Protein AF-A0A183G757-F1 (afdb_monomer)

Radius of gyration: 29.63 Å; Cα contacts (8 Å, |Δi|>4): 51; chains: 1; bounding box: 45×38×85 Å

Secondary structure (DSSP, 8-state):
---HHHHHHHHHHHHHHH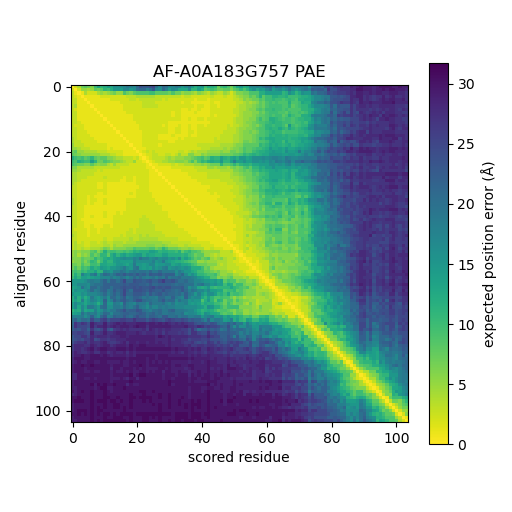HHHHS--HHHHHHHHHHHHHHHHHHHHHHHHHTHHHHHHHHSTTGGGHHHHHHHHHHHHHHHHHTT-----TT------TTSS---

Solvent-accessible surface area (backbone atoms only — not comparable to full-atom values): 6056 Å² total; per-residue (Å²): 111,88,46,71,66,36,52,49,31,49,49,53,23,52,52,34,45,55,50,22,74,77,44,82,44,73,64,36,48,51,53,22,53,52,32,48,53,49,24,53,50,42,46,52,51,34,47,48,62,72,42,37,72,59,49,52,50,48,70,39,97,63,13,85,54,42,64,60,47,67,70,44,56,62,55,58,57,49,54,62,57,64,70,65,74,68,78,62,48,102,84,67,55,84,82,84,62,86,84,71,82,79,73,132

Foldseek 3Di:
DCDPQLVVLVVQLVVLVVVCVVPVDPVSVVSNVVSVVSSVVVVVVVVCVVCVVLVVCLPDPCNVCVVVVVVCVVVVVVVVVVVPPQPADPVRDGDPDPVPPDDD

Nearest PDB structures (foldseek):
  6nz1-assembly1_B  TM=4.835E-01  e=7.451E+00  synthetic construct
  6o0i-assembly1_A  TM=3.989E-01  e=7.925E+00  synthetic construct

Mean predicted aligned error: 15.37 Å

pLDDT: mean 78.27, std 19.24, range [41.03, 98.31]

Sequence (104 aa):
LCTDDVKAKVREKKSLYHVFLGDETAENWQKYQNAKKAAKKAVAIAKATHYSDVNEKLGAHDGERYPYRLAKDPHRQNEDIEKFFSINDEDGHLLTDRKKALKQ

Organism: Heligmosomoides polygyrus (NCBI:txid6339)

Structure (mmCIF, N/CA/C/O backbone):
data_AF-A0A183G757-F1
#
_entry.id   AF-A0A183G757-F1
#
loop_
_atom_site.group_PDB
_atom_site.id
_atom_site.type_symbol
_atom_site.label_atom_id
_atom_site.label_alt_id
_atom_site.label_comp_id
_atom_site.label_asym_id
_atom_site.label_entity_id
_atom_site.label_seq_id
_atom_site.pdbx_PDB_ins_code
_atom_site.Cartn_x
_atom_site.Cartn_y
_atom_site.Cartn_z
_atom_site.occupancy
_atom_site.B_iso_or_equiv
_atom_site.auth_seq_id
_atom_site.auth_comp_id
_atom_site.auth_asym_id
_atom_site.auth_atom_id
_atom_site.pdbx_PDB_model_num
ATOM 1 N N . LEU A 1 1 ? -0.136 -2.613 -11.694 1.00 70.25 1 LEU A N 1
ATOM 2 C CA . LEU A 1 1 ? 0.130 -2.225 -10.282 1.00 70.25 1 LEU A CA 1
ATOM 3 C C . LEU A 1 1 ? -0.888 -2.753 -9.262 1.00 70.25 1 LEU A C 1
ATOM 5 O O . LEU A 1 1 ? -0.491 -3.052 -8.145 1.00 70.25 1 LEU A O 1
ATOM 9 N N . CYS A 1 2 ? -2.191 -2.793 -9.573 1.00 74.31 2 CYS A N 1
ATOM 10 C CA . CYS A 1 2 ? -3.225 -3.192 -8.609 1.00 74.31 2 CYS A CA 1
ATOM 11 C C . CYS A 1 2 ? -3.409 -4.720 -8.601 1.00 74.31 2 CYS A C 1
ATOM 13 O O . CYS A 1 2 ? -4.221 -5.249 -9.358 1.00 74.31 2 CYS A O 1
ATOM 15 N N . THR A 1 3 ? -2.618 -5.414 -7.780 1.00 91.38 3 THR A N 1
ATOM 16 C CA . THR A 1 3 ? -2.745 -6.862 -7.543 1.00 91.38 3 THR A CA 1
ATOM 17 C C . THR A 1 3 ? -3.941 -7.162 -6.637 1.00 91.38 3 THR A C 1
ATOM 19 O O . THR A 1 3 ? -4.428 -6.278 -5.925 1.00 91.38 3 THR A O 1
ATOM 22 N N . ASP A 1 4 ? -4.420 -8.406 -6.634 1.00 95.38 4 ASP A N 1
ATOM 23 C CA . ASP A 1 4 ? -5.540 -8.795 -5.768 1.00 95.38 4 ASP A CA 1
ATOM 24 C C . ASP A 1 4 ? -5.187 -8.694 -4.279 1.00 95.38 4 ASP A C 1
ATOM 26 O O . ASP A 1 4 ? -6.022 -8.255 -3.491 1.00 95.38 4 ASP A O 1
ATOM 30 N N . ASP A 1 5 ? -3.926 -8.942 -3.912 1.00 93.81 5 ASP A N 1
ATOM 31 C CA . ASP A 1 5 ? -3.411 -8.686 -2.561 1.00 93.81 5 ASP A CA 1
ATOM 32 C C . ASP A 1 5 ? -3.527 -7.199 -2.172 1.00 93.81 5 ASP A C 1
ATOM 34 O O . ASP A 1 5 ? -4.075 -6.861 -1.120 1.00 93.81 5 ASP A O 1
ATOM 38 N N . VAL A 1 6 ? -3.128 -6.278 -3.061 1.00 96.69 6 VAL A N 1
ATOM 39 C CA . VAL A 1 6 ? -3.281 -4.832 -2.825 1.00 96.69 6 VAL A CA 1
ATOM 40 C C . VAL A 1 6 ? -4.753 -4.461 -2.638 1.00 96.69 6 VAL A C 1
ATOM 42 O O . VAL A 1 6 ? -5.085 -3.705 -1.720 1.00 96.69 6 VAL A O 1
ATOM 45 N N . LYS A 1 7 ? -5.657 -4.997 -3.468 1.00 96.88 7 LYS A N 1
ATOM 46 C CA . LYS A 1 7 ? -7.103 -4.749 -3.335 1.00 96.88 7 LYS A CA 1
ATOM 47 C C . LYS A 1 7 ? -7.636 -5.279 -2.006 1.00 96.88 7 LYS A C 1
ATOM 49 O O . LYS A 1 7 ? -8.379 -4.560 -1.334 1.00 96.88 7 LYS A O 1
ATOM 54 N N . ALA A 1 8 ? -7.247 -6.491 -1.615 1.00 97.94 8 ALA A N 1
ATOM 55 C CA . ALA A 1 8 ? -7.656 -7.115 -0.362 1.00 97.94 8 ALA A CA 1
ATOM 56 C C . ALA A 1 8 ? -7.207 -6.278 0.844 1.00 97.94 8 ALA A C 1
ATOM 58 O O . ALA A 1 8 ? -8.042 -5.882 1.657 1.00 97.94 8 ALA A O 1
ATOM 59 N N . LYS A 1 9 ? -5.928 -5.887 0.905 1.00 97.75 9 LYS A N 1
ATOM 60 C CA . LYS A 1 9 ? -5.393 -5.071 2.008 1.00 97.75 9 LYS A CA 1
ATOM 61 C C . LYS A 1 9 ? -6.003 -3.676 2.082 1.00 97.75 9 LYS A C 1
ATOM 63 O O . LYS A 1 9 ? -6.247 -3.163 3.175 1.00 97.75 9 LYS A O 1
ATOM 68 N N . VAL A 1 10 ? -6.301 -3.050 0.944 1.00 97.56 10 VAL A N 1
ATOM 69 C CA . VAL A 1 10 ? -6.987 -1.748 0.925 1.00 97.56 10 VAL A CA 1
ATOM 70 C C . VAL A 1 10 ? -8.433 -1.866 1.419 1.00 97.56 10 VAL A C 1
ATOM 72 O O . VAL A 1 10 ? -8.885 -0.982 2.153 1.00 97.56 10 VAL A O 1
ATOM 75 N N . ARG A 1 11 ? -9.150 -2.937 1.051 1.00 98.06 11 ARG A N 1
ATOM 76 C CA . ARG A 1 11 ? -10.512 -3.214 1.540 1.00 98.06 11 ARG A CA 1
ATOM 77 C C . ARG A 1 11 ? -10.524 -3.497 3.040 1.00 98.06 11 ARG A C 1
ATOM 79 O O . ARG A 1 11 ? -11.294 -2.863 3.751 1.00 98.06 11 ARG A O 1
ATOM 86 N N . GLU A 1 12 ? -9.624 -4.349 3.521 1.00 98.06 12 GLU A N 1
ATOM 87 C CA . GLU A 1 12 ? -9.445 -4.664 4.945 1.00 98.06 12 GLU A CA 1
ATOM 88 C C . GLU A 1 12 ? -9.170 -3.394 5.767 1.00 98.06 12 GLU A C 1
ATOM 90 O O . GLU A 1 12 ? -9.876 -3.097 6.731 1.00 98.06 12 GLU A O 1
ATOM 95 N N . LYS A 1 13 ? -8.226 -2.558 5.313 1.00 98.12 13 LYS A N 1
ATOM 96 C CA . LYS A 1 13 ? -7.952 -1.244 5.914 1.00 98.12 13 LYS A CA 1
ATOM 97 C C . LYS A 1 13 ? -9.200 -0.357 5.971 1.00 98.12 13 LYS A C 1
ATOM 99 O O . LYS A 1 13 ? -9.414 0.320 6.973 1.00 98.12 13 LYS A O 1
ATOM 104 N N . LYS A 1 14 ? -9.983 -0.283 4.886 1.00 98.06 14 LYS A N 1
ATOM 105 C CA . LYS A 1 14 ? -11.221 0.518 4.849 1.00 98.06 14 LYS A CA 1
ATOM 106 C C . LYS A 1 14 ? -12.262 -0.027 5.826 1.00 98.06 14 LYS A C 1
ATOM 108 O O . LYS A 1 14 ? -12.831 0.756 6.573 1.00 98.06 14 LYS A O 1
ATOM 113 N N . SER A 1 15 ? -12.456 -1.343 5.863 1.00 98.12 15 SER A N 1
ATOM 114 C CA . SER A 1 15 ? -13.388 -1.997 6.785 1.00 98.12 15 SER A CA 1
ATOM 115 C C . SER A 1 15 ? -13.052 -1.680 8.241 1.00 98.12 15 SER A C 1
ATOM 117 O O . SER A 1 15 ? -13.919 -1.252 8.993 1.00 98.12 15 SER A O 1
ATOM 119 N N . LEU A 1 16 ? -11.782 -1.811 8.632 1.00 97.94 16 LEU A N 1
ATOM 120 C CA . LEU A 1 16 ? -11.346 -1.537 10.004 1.00 97.94 16 LEU A CA 1
ATOM 121 C C . LEU A 1 16 ? -11.423 -0.055 10.374 1.00 97.94 16 LEU A C 1
ATOM 123 O O . LEU A 1 16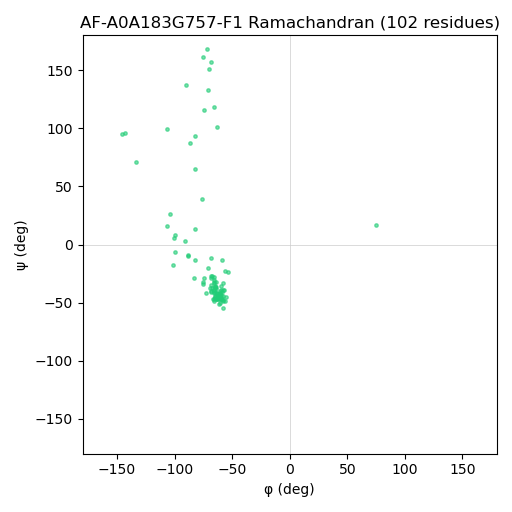 ? -11.640 0.270 11.535 1.00 97.94 16 LEU A O 1
ATOM 127 N N . TYR A 1 17 ? -11.287 0.843 9.397 1.00 96.81 17 TYR A N 1
ATOM 128 C CA . TYR A 1 17 ? -11.532 2.264 9.628 1.00 96.81 17 TYR A CA 1
ATOM 129 C C . TYR A 1 17 ? -13.007 2.538 9.944 1.00 96.81 17 TYR A C 1
ATOM 131 O O . TYR A 1 17 ? -13.291 3.302 10.856 1.00 96.81 17 TYR A O 1
ATOM 139 N N . HIS A 1 18 ? -13.941 1.881 9.249 1.00 97.50 18 HIS A N 1
ATOM 140 C CA . HIS A 1 18 ? -15.369 1.997 9.561 1.00 97.50 18 HIS A CA 1
ATOM 141 C C . HIS A 1 18 ? -15.723 1.411 10.931 1.00 97.50 18 HIS A C 1
ATOM 143 O O . HIS A 1 18 ? -16.505 2.020 11.650 1.00 97.50 18 HIS A O 1
ATOM 149 N N . VAL A 1 19 ? -15.122 0.279 11.315 1.00 97.00 19 VAL A N 1
ATOM 150 C CA . VAL A 1 19 ? -15.289 -0.290 12.666 1.00 97.00 19 VAL A CA 1
ATOM 151 C C . VAL A 1 19 ? -14.774 0.680 13.730 1.00 97.00 19 VAL A C 1
ATOM 153 O O . VAL A 1 19 ? -15.487 0.962 14.682 1.00 97.00 19 VAL A O 1
ATOM 156 N N . PHE A 1 20 ? -13.581 1.247 13.535 1.00 95.38 20 PHE A N 1
ATOM 157 C CA . PHE A 1 20 ? -13.020 2.247 14.447 1.00 95.38 20 PHE A CA 1
ATOM 158 C C . PHE A 1 20 ? -13.907 3.495 14.584 1.00 95.38 20 PHE A C 1
ATOM 160 O O . PHE A 1 20 ? -14.055 4.001 15.684 1.00 95.38 20 PHE A O 1
ATOM 167 N N . LEU A 1 21 ? -14.526 3.969 13.498 1.00 94.62 21 LEU A N 1
ATOM 168 C CA . LEU A 1 21 ? -15.453 5.108 13.557 1.00 94.62 21 LEU A CA 1
ATOM 169 C C . LEU A 1 21 ? -16.760 4.796 14.304 1.00 94.62 21 LEU A C 1
ATOM 171 O O . L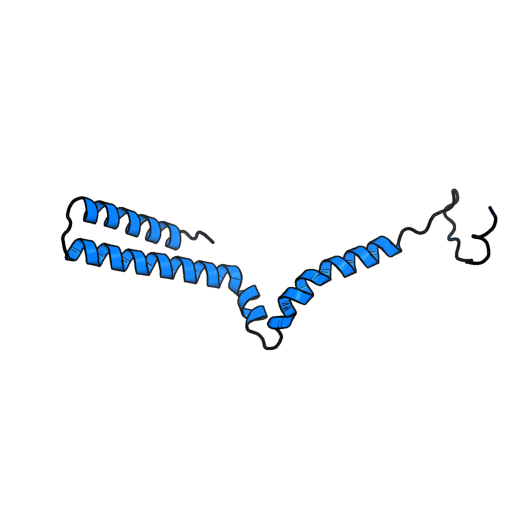EU A 1 21 ? -17.397 5.715 14.806 1.00 94.62 21 LEU A O 1
ATOM 175 N N . GLY A 1 22 ? -17.190 3.532 14.327 1.00 95.31 22 GLY A N 1
ATOM 176 C CA . GLY A 1 22 ? -18.367 3.107 15.089 1.00 95.31 22 GLY A CA 1
ATOM 177 C C . GLY A 1 22 ? -18.064 2.840 16.565 1.00 95.31 22 GLY A C 1
ATOM 178 O O . GLY A 1 22 ? -18.942 3.005 17.405 1.00 95.31 22 GLY A O 1
ATOM 179 N N . ASP A 1 23 ? -16.832 2.432 16.867 1.00 91.69 23 ASP A N 1
ATOM 180 C CA . ASP A 1 23 ? -16.362 2.084 18.204 1.00 91.69 23 ASP A CA 1
ATOM 181 C C . ASP A 1 23 ? -14.882 2.481 18.357 1.00 91.69 23 ASP A C 1
ATOM 183 O O . ASP A 1 23 ? -13.970 1.744 17.957 1.00 91.69 23 ASP A O 1
ATOM 187 N N . GLU A 1 24 ? -14.641 3.671 18.920 1.00 92.69 24 GLU A N 1
ATOM 188 C CA . GLU A 1 24 ? -13.324 4.326 19.025 1.00 92.69 24 GLU A CA 1
ATOM 189 C C . GLU A 1 24 ? -12.418 3.720 20.118 1.00 92.69 24 GLU A C 1
ATOM 191 O O . GLU A 1 24 ? -11.679 4.411 20.822 1.00 92.69 24 GLU A O 1
ATOM 196 N N . THR A 1 25 ? -12.437 2.399 20.274 1.00 96.50 25 THR A N 1
ATOM 197 C CA . THR A 1 25 ? -11.554 1.703 21.214 1.00 96.50 25 THR A CA 1
ATOM 198 C C . THR A 1 25 ? -10.096 1.724 20.753 1.00 96.50 25 THR A C 1
ATOM 200 O O . THR A 1 25 ? -9.771 1.709 19.559 1.00 96.50 25 THR A O 1
ATOM 203 N N . ALA A 1 26 ? -9.178 1.678 21.724 1.00 95.75 26 ALA A N 1
ATOM 204 C CA . ALA A 1 26 ? -7.742 1.582 21.462 1.00 95.75 26 ALA A CA 1
ATOM 205 C C . ALA A 1 26 ? -7.376 0.332 20.637 1.00 95.75 26 ALA A C 1
ATOM 207 O O . ALA A 1 26 ? -6.475 0.375 19.797 1.00 95.75 26 ALA A O 1
ATOM 208 N N . GLU A 1 27 ? -8.108 -0.769 20.830 1.00 97.06 27 GLU A N 1
ATOM 209 C CA . GLU A 1 27 ? -7.925 -2.000 20.064 1.00 97.06 27 GLU A CA 1
ATOM 210 C C . GLU A 1 27 ? -8.311 -1.811 18.588 1.00 97.06 27 GLU A C 1
ATOM 212 O O . GLU A 1 27 ? -7.537 -2.167 17.692 1.00 97.06 27 GLU A O 1
ATOM 217 N N . ASN A 1 28 ? -9.466 -1.196 18.311 1.00 95.62 28 ASN A N 1
ATOM 218 C CA . ASN A 1 28 ? -9.910 -0.917 16.943 1.00 95.62 28 ASN A CA 1
ATOM 219 C C . ASN A 1 28 ? -8.961 0.055 16.232 1.00 95.62 28 ASN A C 1
ATOM 221 O O . ASN A 1 28 ? -8.613 -0.153 15.063 1.00 95.62 28 ASN A O 1
ATOM 225 N N . TRP A 1 29 ? -8.453 1.056 16.956 1.00 95.75 29 TRP A N 1
ATOM 226 C CA . TRP A 1 29 ? -7.415 1.950 16.450 1.00 95.75 29 TRP A CA 1
ATOM 227 C C . TRP A 1 29 ? -6.141 1.192 16.055 1.00 95.75 29 TRP A C 1
ATOM 229 O O . TRP A 1 29 ? -5.603 1.387 14.958 1.00 95.75 29 TRP A O 1
ATOM 239 N N . GLN A 1 30 ? -5.672 0.283 16.913 1.00 98.00 30 GLN A N 1
ATOM 240 C CA . GLN A 1 30 ? -4.473 -0.509 16.649 1.00 98.00 30 GLN A CA 1
ATOM 241 C C . GLN A 1 30 ? -4.661 -1.458 15.456 1.00 98.00 30 GLN A C 1
ATOM 243 O O . GLN A 1 30 ? -3.780 -1.541 14.592 1.00 98.00 30 GLN A O 1
ATOM 248 N N . LYS A 1 31 ? -5.824 -2.113 15.346 1.00 97.75 31 LYS A N 1
ATOM 249 C CA . LYS A 1 31 ? -6.188 -2.953 14.190 1.00 97.75 31 LYS A CA 1
ATOM 250 C C . LYS A 1 31 ? -6.148 -2.155 12.885 1.00 97.75 31 LYS A C 1
ATOM 252 O O . LYS A 1 31 ? -5.494 -2.574 11.926 1.00 97.75 31 LYS A O 1
ATOM 257 N N . TYR A 1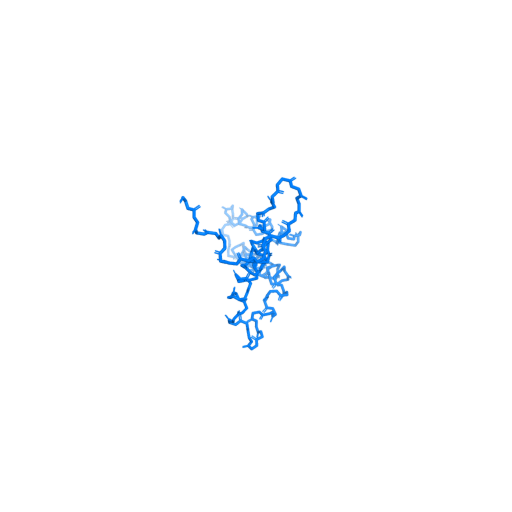 32 ? -6.763 -0.971 12.854 1.00 98.00 32 TYR A N 1
ATOM 258 C CA . TYR A 1 32 ? -6.723 -0.088 11.687 1.00 98.00 32 TYR A CA 1
ATOM 259 C C . TYR A 1 32 ? -5.291 0.331 11.315 1.00 98.00 32 TYR A C 1
ATOM 261 O O . TYR A 1 32 ? -4.911 0.264 10.142 1.00 98.00 32 TYR A O 1
ATOM 269 N N . GLN A 1 33 ? -4.469 0.728 12.291 1.00 98.06 33 GLN A N 1
ATOM 270 C CA . GLN A 1 33 ? -3.074 1.118 12.047 1.00 98.06 33 GLN A CA 1
ATOM 271 C C . GLN A 1 33 ? -2.252 -0.020 11.438 1.00 98.06 33 GLN A C 1
ATOM 273 O O . GLN A 1 33 ? -1.494 0.200 10.486 1.00 98.06 33 GLN A O 1
ATOM 278 N N . ASN A 1 34 ? -2.431 -1.242 11.935 1.00 98.12 34 ASN A N 1
ATOM 279 C CA . ASN A 1 34 ? -1.764 -2.423 11.396 1.00 98.12 34 ASN A CA 1
ATOM 280 C C . ASN A 1 34 ? -2.193 -2.698 9.948 1.00 98.12 34 ASN A C 1
ATOM 282 O O . ASN A 1 34 ? -1.338 -2.845 9.071 1.00 98.12 34 ASN A O 1
ATOM 286 N N . ALA A 1 35 ? -3.495 -2.656 9.656 1.00 98.25 35 ALA A N 1
ATOM 287 C CA . ALA A 1 35 ? -4.003 -2.832 8.296 1.00 98.25 35 ALA A CA 1
ATOM 288 C C . ALA A 1 35 ? -3.548 -1.714 7.341 1.00 98.25 35 ALA A C 1
ATOM 290 O O . ALA A 1 35 ? -3.212 -1.970 6.183 1.00 98.25 35 ALA A O 1
ATOM 291 N N . LYS A 1 36 ? -3.450 -0.468 7.820 1.00 97.94 36 LYS A N 1
ATOM 292 C CA . LYS A 1 36 ? -2.906 0.664 7.053 1.00 97.94 36 LYS A CA 1
ATOM 293 C C . LYS A 1 36 ? -1.440 0.440 6.679 1.00 97.94 36 LYS A C 1
ATOM 295 O O . LYS A 1 36 ? -1.069 0.669 5.524 1.00 97.94 36 LYS A O 1
ATOM 300 N N . LYS A 1 37 ? -0.613 -0.023 7.622 1.00 98.31 37 LYS A N 1
ATOM 301 C CA . LYS A 1 37 ? 0.794 -0.380 7.364 1.00 98.31 37 LYS A CA 1
ATOM 302 C C . LYS A 1 37 ? 0.896 -1.533 6.362 1.00 98.31 37 LYS A C 1
ATOM 304 O O . LYS A 1 37 ? 1.673 -1.431 5.413 1.00 98.31 37 LYS A O 1
ATOM 309 N N . ALA A 1 38 ? 0.078 -2.574 6.522 1.00 97.88 38 ALA A N 1
ATOM 310 C CA . ALA A 1 38 ? 0.039 -3.718 5.612 1.00 97.88 38 ALA A CA 1
ATOM 311 C C . ALA A 1 38 ? -0.338 -3.307 4.180 1.00 97.88 38 ALA A C 1
ATOM 313 O O . ALA A 1 38 ? 0.374 -3.651 3.241 1.00 97.88 38 ALA A O 1
ATOM 314 N N . ALA A 1 39 ? -1.382 -2.490 4.007 1.00 98.12 39 ALA A N 1
ATOM 315 C CA . ALA A 1 39 ? -1.779 -1.976 2.696 1.00 98.12 39 ALA A CA 1
ATOM 316 C C . ALA A 1 39 ? -0.669 -1.140 2.039 1.00 98.12 39 ALA A C 1
ATOM 318 O 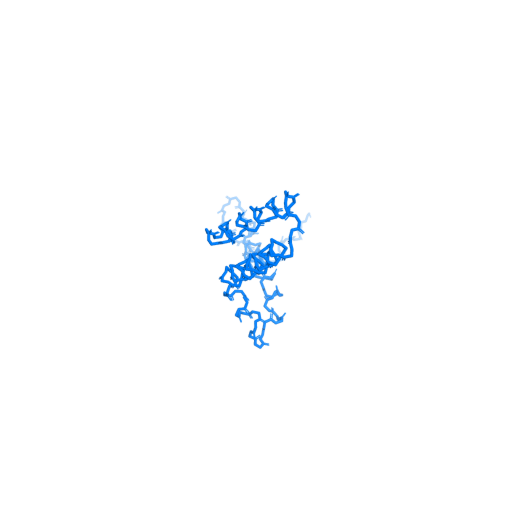O . ALA A 1 39 ? -0.393 -1.299 0.851 1.00 98.12 39 ALA A O 1
ATOM 319 N N . LYS A 1 40 ? 0.018 -0.282 2.809 1.00 97.38 40 LYS A N 1
ATOM 320 C CA . LYS A 1 40 ? 1.155 0.499 2.296 1.00 97.38 40 LYS A CA 1
ATOM 321 C C . LYS A 1 40 ? 2.305 -0.410 1.847 1.00 97.38 40 LYS A C 1
ATOM 323 O O . LYS A 1 40 ? 2.876 -0.173 0.784 1.00 97.38 40 LYS A O 1
ATOM 328 N N . LYS A 1 41 ? 2.613 -1.457 2.621 1.00 97.19 41 LYS A N 1
ATOM 329 C CA . LYS A 1 41 ? 3.641 -2.452 2.280 1.00 97.19 41 LYS A CA 1
ATOM 330 C C . LYS A 1 41 ? 3.279 -3.219 1.006 1.00 97.19 41 LYS A C 1
ATOM 332 O O . LYS A 1 41 ? 4.113 -3.301 0.113 1.00 97.19 41 LYS A O 1
ATOM 337 N N . ALA A 1 42 ? 2.043 -3.702 0.887 1.00 96.69 42 ALA A N 1
ATOM 338 C CA . ALA A 1 42 ? 1.563 -4.404 -0.305 1.00 96.69 42 ALA A CA 1
ATOM 339 C C . ALA A 1 42 ? 1.682 -3.533 -1.567 1.00 96.69 42 ALA A C 1
ATOM 341 O O . ALA A 1 42 ? 2.190 -3.982 -2.592 1.00 96.69 42 ALA A O 1
ATOM 342 N N . VAL A 1 43 ? 1.299 -2.252 -1.483 1.00 95.94 43 VAL A N 1
ATOM 343 C CA . VAL A 1 43 ? 1.450 -1.304 -2.601 1.00 95.94 43 VAL A CA 1
ATOM 344 C C . VAL A 1 43 ? 2.919 -1.087 -2.964 1.00 95.94 43 VAL A C 1
ATOM 346 O O . VAL A 1 43 ? 3.245 -1.037 -4.148 1.00 95.94 43 VAL A O 1
ATOM 349 N N . ALA A 1 44 ? 3.805 -0.950 -1.973 1.00 94.12 44 ALA A N 1
ATOM 350 C CA . ALA A 1 44 ? 5.237 -0.791 -2.217 1.00 94.12 44 ALA A CA 1
ATOM 351 C C . ALA A 1 44 ? 5.834 -2.023 -2.915 1.00 94.12 44 ALA A C 1
ATOM 353 O O . ALA A 1 44 ? 6.541 -1.865 -3.906 1.00 94.12 44 ALA A O 1
ATOM 354 N N . ILE A 1 45 ? 5.485 -3.232 -2.462 1.00 92.31 45 ILE A N 1
ATOM 355 C CA . ILE A 1 45 ? 5.909 -4.492 -3.089 1.00 92.31 45 ILE A CA 1
ATOM 356 C C . ILE A 1 45 ? 5.387 -4.571 -4.524 1.00 92.31 45 ILE A C 1
ATOM 358 O O . ILE A 1 45 ? 6.174 -4.749 -5.443 1.00 92.31 45 ILE A O 1
ATOM 362 N N . ALA A 1 46 ? 4.090 -4.348 -4.748 1.00 94.44 46 ALA A N 1
ATOM 363 C CA . ALA A 1 46 ? 3.510 -4.408 -6.088 1.00 94.44 46 ALA A CA 1
ATOM 364 C C . ALA A 1 46 ? 4.147 -3.392 -7.054 1.00 94.44 46 ALA A C 1
ATOM 366 O O . ALA A 1 46 ? 4.321 -3.687 -8.237 1.00 94.44 46 ALA A O 1
ATOM 367 N N . LYS A 1 47 ? 4.517 -2.203 -6.558 1.00 92.06 47 LYS A N 1
ATOM 368 C CA . LYS A 1 47 ? 5.282 -1.209 -7.322 1.00 92.06 47 LYS A CA 1
ATOM 369 C C . LYS A 1 47 ? 6.690 -1.693 -7.647 1.00 92.06 47 LYS A C 1
ATOM 371 O O . LYS A 1 47 ? 7.092 -1.600 -8.802 1.00 92.06 47 LYS A O 1
ATOM 376 N N . ALA A 1 48 ? 7.406 -2.213 -6.654 1.00 89.06 48 ALA A N 1
ATOM 377 C CA . ALA A 1 48 ? 8.757 -2.732 -6.828 1.00 89.06 48 ALA A CA 1
ATOM 378 C C . ALA A 1 48 ? 8.789 -3.903 -7.819 1.00 89.06 48 ALA A C 1
ATOM 380 O O . ALA A 1 48 ? 9.637 -3.920 -8.699 1.00 89.06 48 ALA A O 1
ATOM 381 N N . THR A 1 49 ? 7.827 -4.826 -7.740 1.00 90.19 49 THR A N 1
ATOM 382 C CA . THR A 1 49 ? 7.701 -5.949 -8.677 1.00 90.19 49 THR A CA 1
ATOM 383 C C . THR A 1 49 ? 7.379 -5.475 -10.093 1.00 90.19 49 THR A C 1
ATOM 385 O O . THR A 1 49 ? 8.003 -5.936 -11.044 1.00 90.19 49 THR A O 1
ATOM 388 N N . HIS A 1 50 ? 6.430 -4.544 -10.252 1.00 90.25 50 HIS A N 1
ATOM 389 C CA . HIS A 1 50 ? 6.022 -4.056 -11.574 1.00 90.25 50 HIS A CA 1
ATOM 390 C C . HIS A 1 50 ? 7.138 -3.306 -12.305 1.00 90.25 50 HIS A C 1
ATOM 392 O O . HIS A 1 50 ? 7.254 -3.427 -13.519 1.00 90.25 50 HIS A O 1
ATOM 398 N N . TYR A 1 51 ? 7.950 -2.556 -11.563 1.00 86.25 51 TYR A N 1
ATOM 399 C CA . TYR A 1 51 ? 9.090 -1.817 -12.095 1.00 86.25 51 TYR A CA 1
ATOM 400 C C . TYR A 1 51 ? 10.422 -2.497 -11.770 1.00 86.25 51 TYR A C 1
ATOM 402 O O . TYR A 1 51 ? 11.428 -1.810 -11.676 1.00 86.25 51 TYR A O 1
ATOM 410 N N . SER A 1 52 ? 10.447 -3.817 -11.570 1.00 87.25 52 SER A N 1
ATOM 411 C CA . SER A 1 52 ? 11.661 -4.539 -11.154 1.00 87.25 52 SER A CA 1
ATOM 412 C C . SER A 1 52 ? 12.811 -4.343 -12.141 1.00 87.25 52 SER A C 1
ATOM 414 O O . SER A 1 52 ? 13.837 -3.806 -11.747 1.00 87.25 52 SER A O 1
ATOM 416 N N . ASP A 1 53 ? 12.599 -4.630 -13.427 1.00 82.12 53 ASP A N 1
ATOM 417 C CA . ASP A 1 53 ? 13.601 -4.444 -14.494 1.00 82.12 53 ASP A CA 1
ATOM 418 C C . ASP A 1 53 ? 14.086 -2.986 -14.614 1.00 82.12 53 ASP A C 1
ATOM 420 O O . ASP A 1 53 ? 15.277 -2.707 -14.746 1.00 82.12 53 ASP A O 1
ATOM 424 N N . VAL A 1 54 ? 13.168 -2.022 -14.502 1.00 81.19 54 VAL A N 1
ATOM 425 C CA . VAL A 1 54 ? 13.519 -0.594 -14.532 1.00 81.19 54 VAL A CA 1
ATOM 426 C C . VAL A 1 54 ? 14.313 -0.199 -13.282 1.00 81.19 54 VAL A C 1
ATOM 428 O O . VAL A 1 54 ? 15.295 0.529 -13.391 1.00 81.19 54 VAL A O 1
ATOM 431 N N . ASN A 1 55 ? 13.934 -0.694 -12.103 1.00 78.19 55 ASN A N 1
ATOM 432 C CA . ASN A 1 55 ? 14.638 -0.439 -10.846 1.00 78.19 55 ASN A CA 1
ATOM 433 C C . ASN A 1 55 ? 16.024 -1.093 -10.827 1.00 78.19 55 ASN A C 1
ATOM 435 O O . ASN A 1 55 ? 16.959 -0.492 -10.312 1.00 78.19 55 ASN A O 1
ATOM 439 N N . GLU A 1 56 ? 16.176 -2.286 -11.402 1.00 82.81 56 GLU A N 1
ATOM 440 C CA . GLU A 1 56 ? 17.469 -2.959 -11.557 1.00 82.81 56 GLU A CA 1
ATOM 441 C C . GLU A 1 56 ? 18.399 -2.153 -12.467 1.00 82.81 56 GLU A C 1
ATOM 443 O O . GLU A 1 56 ? 19.540 -1.871 -12.098 1.00 82.81 56 GLU A O 1
ATOM 448 N N . LYS A 1 57 ? 17.896 -1.687 -13.617 1.00 79.75 57 LYS A N 1
ATOM 449 C CA . LYS A 1 57 ? 18.659 -0.836 -14.545 1.00 79.75 57 LYS A CA 1
ATOM 450 C C . LYS A 1 57 ? 19.019 0.521 -13.942 1.00 79.75 57 LYS A C 1
ATOM 452 O O . LYS A 1 57 ? 20.108 1.022 -14.206 1.00 79.75 57 LYS A O 1
ATOM 457 N N . LEU A 1 58 ? 18.141 1.099 -13.121 1.00 78.12 58 LEU A N 1
ATOM 458 C CA . LEU A 1 58 ? 18.407 2.339 -12.384 1.00 78.12 58 LEU A CA 1
ATOM 459 C C . LEU A 1 58 ? 19.363 2.144 -11.196 1.00 78.12 58 LEU A C 1
ATOM 461 O O . LEU A 1 58 ? 20.069 3.081 -10.839 1.00 78.12 58 LEU A O 1
ATOM 465 N N . GLY A 1 59 ? 19.391 0.959 -10.584 1.00 74.44 59 GLY A N 1
ATOM 466 C CA . GLY A 1 59 ? 20.297 0.619 -9.483 1.00 74.44 59 GLY A CA 1
ATOM 467 C C . GLY A 1 59 ? 21.699 0.192 -9.932 1.00 74.44 59 GLY A C 1
ATOM 468 O O . GLY A 1 59 ? 22.606 0.112 -9.105 1.00 74.44 59 GLY A O 1
ATOM 469 N N . ALA A 1 60 ? 21.893 -0.086 -11.223 1.00 79.50 60 ALA A N 1
ATOM 470 C CA . ALA A 1 60 ? 23.203 -0.365 -11.799 1.00 79.50 60 ALA A CA 1
ATOM 471 C C . ALA A 1 60 ? 24.092 0.893 -11.811 1.00 79.50 60 ALA A C 1
ATOM 473 O O . ALA A 1 60 ? 23.601 2.017 -11.849 1.00 79.50 60 ALA A O 1
ATOM 474 N N . HIS A 1 61 ? 25.417 0.710 -11.861 1.00 75.56 61 HIS A N 1
ATOM 475 C CA . HIS A 1 61 ? 26.410 1.801 -11.876 1.00 75.56 61 HIS A CA 1
ATOM 476 C C . HIS A 1 61 ? 26.172 2.855 -12.982 1.00 75.56 61 HIS A C 1
ATOM 478 O O . HIS A 1 61 ? 26.600 3.997 -12.870 1.00 75.56 61 HIS A O 1
ATOM 484 N N . ASP A 1 62 ? 25.480 2.484 -14.059 1.00 70.19 62 ASP A N 1
ATOM 485 C CA . ASP A 1 62 ? 25.150 3.360 -15.189 1.00 70.19 62 ASP A CA 1
ATOM 486 C C . ASP A 1 62 ? 23.658 3.769 -15.225 1.00 70.19 62 ASP A C 1
ATOM 488 O O . ASP A 1 62 ? 23.127 4.244 -16.236 1.00 70.19 62 ASP A O 1
ATOM 492 N N . GLY A 1 63 ? 22.958 3.566 -14.107 1.00 72.81 63 GLY A N 1
ATOM 493 C CA . GLY A 1 63 ? 21.539 3.851 -13.933 1.00 72.81 63 GLY A CA 1
ATOM 494 C C . GLY A 1 63 ? 21.201 5.337 -14.001 1.00 72.81 63 GLY A C 1
ATOM 495 O O . GLY A 1 63 ? 20.137 5.694 -14.494 1.00 72.81 63 GLY A O 1
ATOM 496 N N . GLU A 1 64 ? 22.128 6.229 -13.642 1.00 73.81 64 GLU A N 1
ATOM 497 C CA . GLU A 1 64 ? 21.942 7.684 -13.773 1.00 73.81 64 GLU A CA 1
ATOM 498 C C . GLU A 1 64 ? 21.845 8.143 -15.238 1.00 73.81 64 GLU A C 1
ATOM 500 O O . GLU A 1 64 ? 21.115 9.081 -15.562 1.00 73.81 64 GLU A O 1
ATOM 505 N N . ARG A 1 65 ? 22.539 7.454 -16.156 1.00 79.44 65 ARG A N 1
ATOM 506 C CA . ARG A 1 65 ? 22.485 7.729 -17.604 1.00 79.44 65 ARG A CA 1
ATOM 507 C C . ARG A 1 65 ? 21.366 6.964 -18.308 1.00 79.44 65 ARG A C 1
ATOM 509 O O . ARG A 1 65 ? 21.090 7.221 -19.48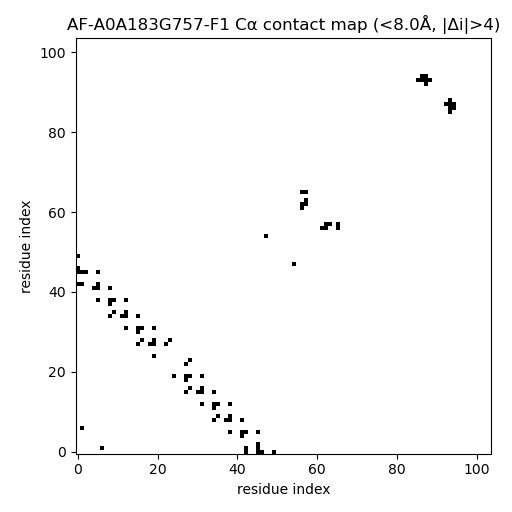2 1.00 79.44 65 ARG A O 1
ATOM 516 N N . TYR A 1 66 ? 20.720 6.020 -17.623 1.00 78.31 66 TYR A N 1
ATOM 517 C CA . TYR A 1 66 ? 19.649 5.200 -18.184 1.00 78.31 66 TYR A CA 1
ATOM 518 C C . TYR A 1 66 ? 18.427 6.027 -18.644 1.00 78.31 66 TYR A C 1
ATOM 520 O O . TYR A 1 66 ? 18.032 5.855 -19.799 1.00 78.31 66 TYR A O 1
ATOM 528 N N . PRO A 1 67 ? 17.899 7.002 -17.868 1.00 77.44 67 PRO A N 1
ATOM 529 C CA . PRO A 1 67 ? 16.817 7.879 -18.324 1.00 77.44 67 PRO A CA 1
ATOM 530 C C . PRO A 1 67 ? 17.191 8.703 -19.562 1.00 77.44 67 PRO A C 1
ATOM 532 O O . PRO A 1 67 ? 16.383 8.849 -20.476 1.00 77.44 67 PRO A O 1
ATOM 535 N N . TYR A 1 68 ? 18.429 9.212 -19.613 1.00 77.50 68 TYR A N 1
ATOM 536 C CA . TYR A 1 68 ? 18.928 9.998 -20.744 1.00 77.50 68 TYR A CA 1
ATOM 537 C C . TYR A 1 68 ? 19.001 9.170 -22.033 1.00 77.50 68 TYR A C 1
ATOM 539 O O . TYR 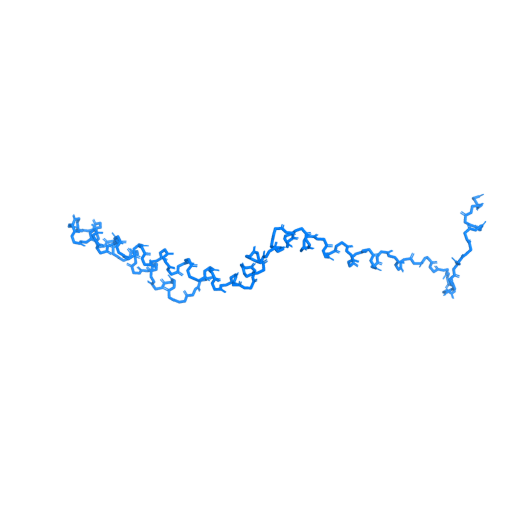A 1 68 ? 18.605 9.648 -23.093 1.00 77.50 68 TYR A O 1
ATOM 547 N N . ARG A 1 69 ? 19.458 7.914 -21.951 1.00 80.44 69 ARG A N 1
ATOM 548 C CA . ARG A 1 69 ? 19.471 6.999 -23.104 1.00 80.44 69 ARG A CA 1
ATOM 549 C C . ARG A 1 69 ? 18.070 6.655 -23.586 1.00 80.44 69 ARG A C 1
ATOM 551 O O . ARG A 1 69 ? 17.809 6.784 -24.776 1.00 80.44 69 ARG A O 1
ATOM 558 N N . LEU A 1 70 ? 17.166 6.323 -22.665 1.00 75.44 70 LEU A N 1
ATOM 559 C CA . LEU A 1 70 ? 15.778 5.996 -22.995 1.00 75.44 70 LEU A CA 1
ATOM 560 C C . LEU A 1 70 ? 15.082 7.149 -23.738 1.00 75.44 70 LEU A C 1
ATOM 562 O O . LEU A 1 70 ? 14.344 6.932 -24.692 1.00 75.44 70 LEU A O 1
ATOM 566 N N . ALA A 1 71 ? 15.357 8.391 -23.329 1.00 76.44 71 ALA A N 1
ATOM 567 C CA . ALA A 1 71 ? 14.833 9.586 -23.985 1.00 76.44 71 ALA A CA 1
ATOM 568 C C . ALA A 1 71 ? 15.458 9.859 -25.370 1.00 76.44 71 ALA A C 1
ATOM 570 O O . ALA A 1 71 ? 14.882 10.602 -26.162 1.00 76.44 71 ALA A O 1
ATOM 571 N N . LYS A 1 72 ? 16.635 9.292 -25.671 1.00 70.00 72 LYS A N 1
ATOM 572 C CA . LYS A 1 72 ? 17.387 9.515 -26.919 1.00 70.00 72 LYS A CA 1
ATOM 573 C C . LYS A 1 72 ? 17.250 8.391 -27.949 1.00 70.00 72 LYS A C 1
ATOM 575 O O . LYS A 1 72 ? 17.501 8.651 -29.122 1.00 70.00 72 LYS A O 1
ATOM 580 N N . ASP A 1 73 ? 16.809 7.195 -27.567 1.00 64.81 73 ASP A N 1
ATOM 581 C CA . ASP A 1 73 ? 16.556 6.096 -28.514 1.00 64.81 73 ASP A CA 1
ATOM 582 C C . ASP A 1 73 ? 15.538 6.433 -29.632 1.00 64.81 73 ASP A C 1
ATOM 584 O O . ASP A 1 73 ? 15.809 6.094 -30.787 1.00 64.81 73 ASP A O 1
ATOM 588 N N . PRO A 1 74 ? 14.433 7.173 -29.386 1.00 59.78 74 PRO A N 1
ATOM 589 C CA . PRO A 1 74 ? 13.503 7.561 -30.455 1.00 59.78 74 PRO A CA 1
ATOM 590 C C . PRO A 1 74 ? 14.123 8.516 -31.484 1.00 59.78 74 PRO A C 1
ATOM 592 O O . PRO A 1 74 ? 13.754 8.505 -32.655 1.00 59.78 74 PRO A O 1
ATOM 595 N N . HIS A 1 75 ? 15.080 9.346 -31.056 1.00 55.78 75 HIS A N 1
ATOM 596 C CA . HIS A 1 75 ? 15.722 10.338 -31.917 1.00 55.78 75 HIS A CA 1
ATOM 597 C C . HIS A 1 75 ? 16.537 9.669 -33.028 1.00 55.78 75 HIS A C 1
ATOM 599 O O . HIS A 1 75 ? 16.454 10.092 -34.175 1.00 55.78 75 HIS A O 1
ATOM 605 N N . ARG A 1 76 ? 17.232 8.568 -32.713 1.00 53.06 76 ARG A N 1
ATOM 606 C CA . ARG A 1 76 ? 18.000 7.794 -33.700 1.00 53.06 76 ARG A CA 1
ATOM 607 C C . ARG A 1 76 ? 17.113 7.077 -34.713 1.00 53.06 76 ARG A C 1
ATOM 609 O O . ARG A 1 76 ? 17.497 6.977 -35.870 1.00 53.06 76 ARG A O 1
ATOM 616 N N . GLN A 1 77 ? 15.935 6.604 -34.301 1.00 54.09 77 GLN A N 1
ATOM 617 C CA . GLN A 1 77 ? 14.989 5.974 -35.229 1.00 54.09 77 GLN A CA 1
ATOM 618 C C . GLN A 1 77 ? 14.383 6.994 -36.202 1.00 54.09 77 GLN A C 1
ATOM 620 O O . GLN A 1 77 ? 14.226 6.687 -37.377 1.00 54.09 77 GLN A O 1
ATOM 625 N N . ASN A 1 78 ? 14.098 8.218 -35.747 1.00 51.09 78 ASN A N 1
ATO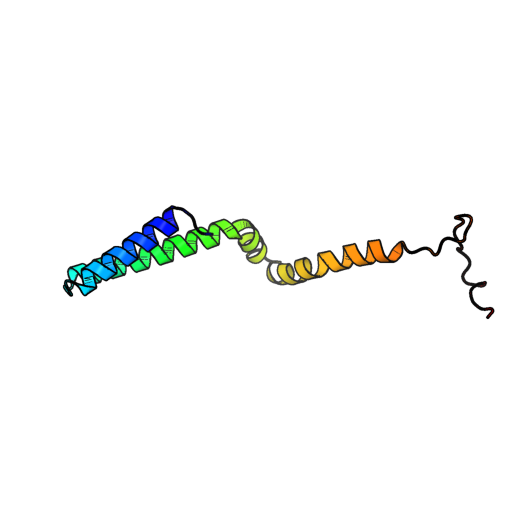M 626 C CA . ASN A 1 78 ? 13.567 9.260 -36.627 1.00 51.09 78 ASN A CA 1
ATOM 627 C C . ASN A 1 78 ? 14.638 9.856 -37.559 1.00 51.09 78 ASN A C 1
ATOM 629 O O . ASN A 1 78 ? 14.320 10.180 -38.693 1.00 51.09 78 ASN A O 1
ATOM 633 N N . GLU A 1 79 ? 15.903 9.943 -37.129 1.00 53.16 79 GLU A N 1
ATOM 634 C CA . GLU A 1 79 ? 17.023 10.355 -37.997 1.00 53.16 79 GLU A CA 1
ATOM 635 C C . GLU A 1 79 ? 17.301 9.354 -39.132 1.00 53.16 79 GLU A C 1
ATOM 637 O O . GLU A 1 79 ? 17.712 9.755 -40.222 1.00 53.16 79 GLU A O 1
ATOM 642 N N . ASP A 1 80 ? 17.091 8.056 -38.892 1.00 49.34 80 ASP A N 1
ATOM 643 C CA . ASP A 1 80 ? 17.264 7.016 -39.914 1.00 49.34 80 ASP A CA 1
ATOM 644 C C . ASP A 1 80 ? 16.097 7.010 -40.921 1.00 49.34 80 ASP A C 1
ATOM 646 O O . ASP A 1 80 ? 16.302 6.810 -42.117 1.00 49.34 80 ASP A O 1
ATOM 650 N N . ILE A 1 81 ? 14.879 7.330 -40.461 1.00 54.06 81 ILE A N 1
ATOM 651 C CA . ILE A 1 81 ? 13.694 7.512 -41.318 1.00 54.06 81 ILE A CA 1
ATOM 652 C C . ILE A 1 81 ? 13.783 8.824 -42.122 1.00 54.06 81 ILE A C 1
ATOM 654 O O . ILE A 1 81 ? 13.479 8.841 -43.314 1.00 54.06 81 ILE A O 1
ATOM 658 N N . GLU A 1 82 ? 14.239 9.923 -41.513 1.00 50.00 82 GLU A N 1
ATOM 659 C CA . GLU A 1 82 ? 14.356 11.239 -42.162 1.00 50.00 82 GLU A CA 1
ATOM 660 C C . GLU A 1 82 ? 15.427 11.262 -43.269 1.00 50.00 82 GLU A C 1
ATOM 662 O O . GLU A 1 82 ? 15.295 11.992 -44.251 1.00 50.00 82 GLU A O 1
ATOM 667 N N . LYS A 1 83 ? 16.452 10.403 -43.185 1.00 54.50 83 LYS A N 1
ATOM 668 C CA . LYS A 1 83 ? 17.473 10.256 -44.237 1.00 54.50 83 LYS A CA 1
ATOM 669 C C . LYS A 1 83 ? 16.966 9.638 -45.542 1.00 54.50 83 LYS A C 1
ATOM 671 O O . LYS A 1 83 ? 17.700 9.686 -46.529 1.00 54.50 83 LYS A O 1
ATOM 676 N N . PHE A 1 84 ? 15.755 9.073 -45.584 1.00 48.81 84 PHE A N 1
ATOM 677 C CA . PHE A 1 84 ? 15.261 8.347 -46.760 1.00 48.81 84 PHE A CA 1
ATOM 678 C C . PHE A 1 84 ? 14.311 9.134 -47.676 1.00 48.81 84 PHE A C 1
ATOM 680 O O . PHE A 1 84 ? 13.805 8.576 -48.648 1.00 48.81 84 PHE A O 1
ATOM 687 N N . PHE A 1 85 ? 14.117 10.439 -47.468 1.00 49.44 85 PHE A N 1
ATOM 688 C CA . PHE A 1 85 ? 13.441 11.278 -48.466 1.00 49.44 85 PHE A CA 1
ATOM 689 C C . PHE A 1 85 ? 14.427 11.724 -49.553 1.00 49.44 85 PHE A C 1
ATOM 691 O O . PHE A 1 85 ? 14.737 12.903 -49.711 1.00 49.44 85 PHE A O 1
ATOM 698 N N . SER A 1 86 ? 14.939 10.755 -50.317 1.00 50.34 86 SER A N 1
ATOM 699 C CA . SER A 1 86 ? 15.492 11.056 -51.636 1.00 50.34 86 SER A CA 1
ATOM 700 C C . SER A 1 86 ? 14.332 11.527 -52.509 1.00 50.34 86 SER A C 1
ATOM 702 O O . SER A 1 86 ? 13.355 10.802 -52.690 1.00 50.34 86 SER A O 1
ATOM 704 N N . ILE A 1 87 ? 14.409 12.765 -52.995 1.00 51.78 87 ILE A N 1
ATOM 705 C CA . ILE A 1 87 ? 13.476 13.306 -53.984 1.00 51.78 87 ILE A CA 1
ATOM 706 C C . ILE A 1 87 ? 13.664 12.462 -55.249 1.00 51.78 87 ILE A C 1
ATOM 708 O O . ILE A 1 87 ? 14.666 12.607 -55.949 1.00 51.78 87 ILE A O 1
ATOM 712 N N . ASN A 1 88 ? 12.754 11.517 -55.475 1.00 53.59 88 ASN A N 1
ATOM 713 C CA . ASN A 1 88 ? 12.696 10.757 -56.716 1.00 53.59 88 ASN A CA 1
ATOM 714 C C . ASN A 1 88 ? 12.209 11.699 -57.821 1.00 53.59 88 ASN A C 1
ATOM 716 O O . ASN A 1 88 ? 11.235 12.423 -57.612 1.00 53.59 88 ASN A O 1
ATOM 720 N N . ASP A 1 89 ? 12.876 11.690 -58.973 1.00 53.56 89 ASP A N 1
ATOM 721 C CA . ASP A 1 89 ? 12.314 12.275 -60.193 1.00 53.56 89 ASP A CA 1
ATOM 722 C C . ASP A 1 89 ? 11.178 11.376 -60.720 1.00 53.56 89 ASP A C 1
ATOM 724 O O . ASP A 1 89 ? 11.035 10.238 -60.256 1.00 53.56 89 ASP A O 1
ATOM 728 N N . GLU A 1 90 ? 10.378 11.848 -61.678 1.00 59.72 90 GLU A N 1
ATOM 729 C CA . GLU A 1 90 ? 9.195 11.115 -62.181 1.00 59.72 90 GLU A CA 1
ATOM 730 C C . GLU A 1 90 ? 9.520 9.692 -62.701 1.00 59.72 90 GLU A C 1
ATOM 732 O O . GLU A 1 90 ? 8.664 8.810 -62.650 1.00 59.72 90 GLU A O 1
ATOM 737 N N . ASP A 1 91 ? 10.778 9.431 -63.080 1.00 58.84 91 ASP A N 1
ATOM 738 C CA . ASP A 1 91 ? 11.284 8.136 -63.564 1.00 58.84 91 ASP A CA 1
ATOM 739 C C . ASP A 1 91 ? 12.055 7.296 -62.511 1.00 58.84 91 ASP A C 1
ATOM 741 O O . ASP A 1 91 ? 12.611 6.244 -62.828 1.00 58.84 91 ASP A O 1
ATOM 745 N N . GLY A 1 92 ? 12.122 7.724 -61.242 1.00 57.84 9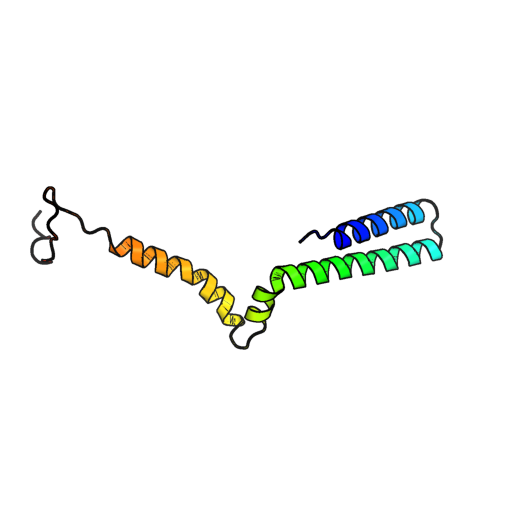2 GLY A N 1
ATOM 746 C CA . GLY A 1 92 ? 12.677 6.912 -60.143 1.00 57.84 92 GLY A CA 1
ATOM 747 C C . GLY A 1 92 ? 14.209 6.767 -60.096 1.00 57.84 92 GLY A C 1
ATOM 748 O O . GLY A 1 92 ? 14.722 5.884 -59.403 1.00 57.84 92 GLY A O 1
ATOM 749 N N . HIS A 1 93 ? 14.967 7.617 -60.795 1.00 58.97 93 HIS A N 1
ATOM 750 C CA . HIS A 1 93 ? 16.436 7.621 -60.747 1.00 58.97 93 HIS A CA 1
ATOM 751 C C . HIS A 1 93 ? 17.004 8.555 -59.656 1.00 58.97 93 HIS A C 1
ATOM 753 O O . HIS A 1 93 ? 16.567 9.691 -59.487 1.00 58.97 93 HIS A O 1
ATOM 759 N N . LEU A 1 94 ? 18.025 8.077 -58.928 1.00 55.16 94 LEU A N 1
ATOM 760 C CA . LEU A 1 94 ? 18.671 8.779 -57.810 1.00 55.16 94 LEU A CA 1
ATOM 761 C C . LEU A 1 94 ? 19.591 9.920 -58.298 1.00 55.16 94 LEU A C 1
ATOM 763 O O . LEU A 1 94 ? 20.627 9.668 -58.914 1.00 55.16 94 LEU A O 1
ATOM 767 N N . LEU A 1 95 ? 19.260 11.172 -57.969 1.00 56.44 95 LEU A N 1
ATOM 768 C CA . LEU A 1 95 ? 20.095 12.349 -58.250 1.00 56.44 95 LEU A CA 1
ATOM 769 C C . LEU A 1 95 ? 21.192 12.518 -57.184 1.00 56.44 95 LEU A C 1
ATOM 771 O O . LEU A 1 95 ? 20.990 13.149 -56.151 1.00 56.44 95 LEU A O 1
ATOM 775 N N . THR A 1 96 ? 22.384 11.976 -57.436 1.00 51.75 96 THR A N 1
ATOM 776 C CA . THR A 1 96 ? 23.539 12.050 -56.515 1.00 51.75 96 THR A CA 1
ATOM 777 C C . THR A 1 96 ? 24.473 13.247 -56.732 1.00 51.75 96 THR A C 1
ATOM 779 O O . THR A 1 96 ? 25.472 13.372 -56.023 1.00 51.75 96 THR A O 1
ATOM 782 N N . ASP A 1 97 ? 24.177 14.163 -57.660 1.00 44.41 97 ASP A N 1
ATOM 783 C CA . ASP A 1 97 ? 25.139 15.196 -58.062 1.00 44.41 97 ASP A CA 1
ATOM 784 C C . ASP A 1 97 ? 24.797 16.604 -57.532 1.00 44.41 97 ASP A C 1
ATOM 786 O O . ASP A 1 97 ? 23.991 17.355 -58.090 1.00 44.41 97 ASP A O 1
ATOM 790 N N . ARG A 1 98 ? 25.469 16.993 -56.439 1.00 46.69 98 ARG A N 1
ATOM 791 C CA . ARG A 1 98 ? 25.280 18.258 -55.692 1.00 46.69 98 ARG A CA 1
ATOM 792 C C . ARG A 1 98 ? 25.489 19.530 -56.533 1.00 46.69 98 ARG A C 1
ATOM 794 O O . ARG A 1 98 ? 25.135 20.617 -56.087 1.00 46.69 98 ARG A O 1
ATOM 801 N N . LYS A 1 99 ? 26.067 19.436 -57.735 1.00 47.81 99 LYS A N 1
ATOM 802 C CA . LYS A 1 99 ? 26.367 20.601 -58.589 1.00 47.81 99 LYS A CA 1
ATOM 803 C C . LYS A 1 99 ? 25.236 21.033 -59.528 1.00 47.81 99 LYS A C 1
ATOM 805 O O . LYS A 1 99 ? 25.356 22.104 -60.116 1.00 47.81 99 LYS A O 1
ATOM 810 N N . LYS A 1 100 ? 24.148 20.265 -59.670 1.00 51.06 100 LYS A N 1
ATOM 811 C CA . LYS A 1 100 ? 23.014 20.649 -60.539 1.00 51.06 100 LYS A CA 1
ATOM 812 C C . LYS A 1 100 ? 21.817 21.267 -59.804 1.00 51.06 100 LYS A C 1
ATOM 814 O O . LYS A 1 100 ? 20.938 21.805 -60.460 1.00 51.06 100 LYS A O 1
ATOM 819 N N . ALA A 1 101 ? 21.818 21.292 -58.471 1.00 44.94 101 ALA A N 1
ATOM 820 C CA . ALA A 1 101 ? 20.709 21.820 -57.663 1.00 44.94 101 ALA A CA 1
ATOM 821 C C . ALA A 1 101 ? 20.699 23.357 -57.481 1.00 44.94 101 ALA A C 1
ATOM 823 O O . ALA A 1 101 ? 19.985 23.875 -56.629 1.00 44.94 101 ALA A O 1
ATOM 824 N N . LEU A 1 102 ? 21.493 24.103 -58.256 1.00 47.78 102 LEU A N 1
ATOM 825 C CA . LEU A 1 102 ? 21.516 25.570 -58.233 1.00 47.78 102 LEU A CA 1
ATOM 826 C C . LEU A 1 102 ? 21.474 26.125 -59.657 1.00 47.78 102 LEU A C 1
ATOM 828 O O . LEU A 1 102 ? 22.463 26.661 -60.151 1.00 47.78 102 LEU A O 1
ATOM 832 N N . LYS A 1 103 ? 20.322 25.995 -60.314 1.00 41.16 103 LYS A N 1
ATOM 833 C CA . LYS A 1 103 ? 19.862 26.950 -61.328 1.00 41.16 103 LYS A CA 1
ATOM 834 C C . LYS A 1 103 ? 18.348 27.083 -61.191 1.00 41.16 103 LYS A C 1
ATOM 836 O O . LYS A 1 103 ? 17.614 26.223 -61.667 1.00 41.16 103 LYS A O 1
ATOM 841 N N . GLN A 1 104 ? 17.937 28.111 -60.447 1.00 41.03 104 GLN A N 1
ATOM 842 C CA . GLN A 1 104 ? 16.637 28.750 -60.650 1.00 41.03 104 GLN A CA 1
ATOM 843 C C . GLN A 1 104 ? 16.671 29.544 -61.955 1.00 41.03 104 GLN A C 1
ATOM 845 O O . GLN A 1 104 ? 17.780 30.012 -62.314 1.00 41.03 104 GLN A O 1
#